Prote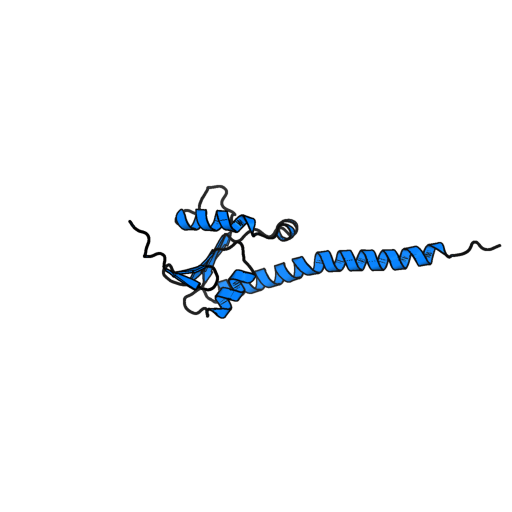in AF-A0A3E0PNL8-F1 (afdb_monomer_lite)

Radius of gyration: 21.94 Å; chains: 1; bounding box: 42×32×86 Å

Structure (mmCIF, N/CA/C/O backbone):
data_AF-A0A3E0PNL8-F1
#
_entry.id   AF-A0A3E0PNL8-F1
#
loop_
_atom_site.group_PDB
_atom_site.id
_atom_site.type_symbol
_atom_site.label_atom_id
_atom_site.label_alt_id
_atom_site.label_comp_id
_atom_site.label_asym_id
_atom_site.label_entity_id
_atom_site.label_seq_id
_atom_site.pdbx_PDB_ins_code
_atom_site.Cartn_x
_atom_site.Cartn_y
_atom_site.Cartn_z
_atom_site.occupancy
_atom_site.B_iso_or_equiv
_atom_site.auth_seq_id
_atom_site.auth_comp_id
_atom_site.auth_asym_id
_atom_site.auth_atom_id
_atom_site.pdbx_PDB_model_num
ATOM 1 N N . MET A 1 1 ? -27.495 -1.288 56.474 1.00 52.00 1 MET A N 1
ATOM 2 C CA . MET A 1 1 ? -27.944 -1.207 55.065 1.00 52.00 1 MET A CA 1
ATOM 3 C C . MET A 1 1 ? -26.724 -1.004 54.178 1.00 52.00 1 MET A C 1
ATOM 5 O O . MET A 1 1 ? -26.183 0.090 54.142 1.00 52.00 1 MET A O 1
ATOM 9 N N . THR A 1 2 ? -26.219 -2.056 53.536 1.00 61.84 2 THR A N 1
ATOM 10 C CA . THR A 1 2 ? -25.067 -1.954 52.629 1.00 61.84 2 THR A CA 1
ATOM 11 C C . THR A 1 2 ? -25.527 -1.416 51.266 1.00 61.84 2 THR A C 1
ATOM 13 O O . THR A 1 2 ? -26.476 -1.956 50.689 1.00 61.84 2 THR A O 1
ATOM 16 N N . PRO A 1 3 ? -24.914 -0.342 50.737 1.00 66.38 3 PRO A N 1
ATOM 17 C CA . PRO A 1 3 ? -25.344 0.254 49.479 1.00 66.38 3 PRO A CA 1
ATOM 18 C C . PRO A 1 3 ? -25.161 -0.739 48.323 1.00 66.38 3 PRO A C 1
ATOM 20 O O . PRO A 1 3 ? -24.113 -1.369 48.156 1.00 66.38 3 PRO A O 1
ATOM 23 N N . LYS A 1 4 ? -26.226 -0.905 47.531 1.00 59.53 4 LYS A N 1
ATOM 24 C CA . LYS A 1 4 ? -26.312 -1.832 46.395 1.00 59.53 4 LYS A CA 1
ATOM 25 C C . LYS A 1 4 ? -25.180 -1.554 45.392 1.00 59.53 4 LYS A C 1
ATOM 27 O O . LYS A 1 4 ? -25.233 -0.582 44.643 1.00 59.53 4 LYS A O 1
ATOM 32 N N . ARG A 1 5 ? -24.210 -2.476 45.309 1.00 59.72 5 ARG A N 1
ATOM 33 C CA . ARG A 1 5 ? -23.097 -2.559 44.330 1.00 59.72 5 ARG A CA 1
ATOM 34 C C . ARG A 1 5 ? -23.552 -2.758 42.861 1.00 59.72 5 ARG A C 1
ATOM 36 O O . ARG A 1 5 ? -22.945 -3.524 42.116 1.00 59.72 5 ARG A O 1
ATOM 43 N N . ARG A 1 6 ? -24.646 -2.127 42.418 1.00 58.81 6 ARG A N 1
ATOM 44 C CA . ARG A 1 6 ? -25.183 -2.273 41.047 1.00 58.81 6 ARG A CA 1
ATOM 45 C C . ARG A 1 6 ? -24.464 -1.403 40.010 1.00 58.81 6 ARG A C 1
ATOM 47 O O . ARG A 1 6 ? -24.397 -1.806 38.856 1.00 58.81 6 ARG A O 1
ATOM 54 N N . TRP A 1 7 ? -23.864 -0.286 40.416 1.00 59.75 7 TRP A N 1
ATOM 55 C CA . TRP A 1 7 ? -23.194 0.651 39.502 1.00 59.75 7 TRP A CA 1
ATOM 56 C C . TRP A 1 7 ? -21.896 0.094 38.897 1.00 59.75 7 TRP A C 1
ATOM 58 O O . TRP A 1 7 ? -21.603 0.320 37.725 1.00 59.75 7 TRP A O 1
ATOM 68 N N . PHE A 1 8 ? -21.161 -0.726 39.651 1.00 57.88 8 PHE A N 1
ATOM 69 C CA . PHE A 1 8 ? -19.862 -1.251 39.214 1.00 57.88 8 PHE A CA 1
ATOM 70 C C . PHE A 1 8 ? -19.972 -2.263 38.059 1.00 57.88 8 PHE A C 1
ATOM 72 O O . PHE A 1 8 ? -19.091 -2.361 37.211 1.00 57.88 8 PHE A O 1
ATOM 79 N N . ARG A 1 9 ? -21.091 -2.999 37.974 1.00 58.88 9 ARG A N 1
ATOM 80 C CA . ARG A 1 9 ? -21.332 -3.969 36.889 1.00 58.88 9 ARG A CA 1
ATOM 81 C C . ARG A 1 9 ? -21.784 -3.321 35.578 1.00 58.88 9 ARG A C 1
ATOM 83 O O . ARG A 1 9 ? -21.644 -3.951 34.533 1.00 58.88 9 ARG A O 1
ATOM 90 N N . PHE A 1 10 ? -22.313 -2.097 35.627 1.00 61.22 10 PHE A N 1
ATOM 91 C CA . PHE A 1 10 ? -22.663 -1.341 34.423 1.00 61.22 10 PHE A CA 1
ATOM 92 C C . PHE A 1 10 ? -21.399 -0.783 33.754 1.00 61.22 10 PHE A C 1
ATOM 94 O O . PHE A 1 10 ? -21.234 -0.928 32.549 1.00 61.22 10 PHE A O 1
ATOM 101 N N . SER A 1 11 ? -20.454 -0.286 34.561 1.00 74.94 11 SER A N 1
ATOM 102 C CA . SER A 1 11 ? -19.161 0.250 34.112 1.00 74.94 11 SER A CA 1
ATOM 103 C C . SER A 1 11 ? -18.277 -0.772 33.386 1.00 74.94 11 SER A C 1
ATOM 105 O O . SER A 1 11 ? -17.676 -0.434 32.371 1.00 74.94 11 SER A O 1
ATOM 107 N N . LEU A 1 12 ? -18.195 -2.022 33.858 1.00 82.69 12 LEU A N 1
ATOM 108 C CA . LEU A 1 12 ? -17.272 -2.990 33.252 1.00 82.69 12 LEU A CA 1
ATOM 109 C C . LEU A 1 12 ? -17.717 -3.432 31.850 1.00 82.69 12 LEU A C 1
ATOM 111 O O . LEU A 1 12 ? -16.889 -3.567 30.955 1.00 82.69 12 LEU A O 1
ATOM 115 N N . ARG A 1 13 ? -19.022 -3.645 31.634 1.00 83.81 13 ARG A N 1
ATOM 116 C CA . ARG A 1 13 ? -19.538 -4.054 30.317 1.00 83.81 13 ARG A CA 1
ATOM 117 C C . ARG A 1 13 ? -19.401 -2.944 29.283 1.00 83.81 13 ARG A C 1
ATOM 119 O O . ARG A 1 13 ? -18.995 -3.220 28.160 1.00 83.81 13 ARG A O 1
ATOM 126 N N . THR A 1 14 ? -19.707 -1.706 29.664 1.00 86.00 14 THR A N 1
ATOM 127 C CA . THR A 1 14 ? -19.533 -0.554 28.774 1.00 86.00 14 THR A CA 1
ATOM 128 C C . THR A 1 14 ? -18.060 -0.293 28.484 1.00 86.00 14 THR A C 1
ATOM 130 O O . THR A 1 14 ? -17.725 0.007 27.344 1.00 86.00 14 THR A O 1
ATOM 133 N N . LEU A 1 15 ? -17.172 -0.484 29.467 1.00 87.56 15 LEU A N 1
ATOM 134 C CA . LEU A 1 15 ? -15.726 -0.391 29.266 1.00 87.56 15 LEU A CA 1
ATOM 135 C C . LEU A 1 15 ? -15.224 -1.454 28.284 1.00 87.56 15 LEU A C 1
ATOM 137 O O . LEU A 1 15 ? -14.517 -1.116 27.345 1.00 87.56 15 LEU A O 1
ATOM 141 N N . LEU A 1 16 ? -15.618 -2.719 28.454 1.00 91.25 16 LEU A N 1
ATOM 142 C CA . LEU A 1 16 ? -15.236 -3.795 27.532 1.00 91.25 16 LEU A CA 1
ATOM 143 C C . LEU A 1 16 ? -15.741 -3.531 26.112 1.00 91.25 16 LEU A C 1
ATOM 145 O O . LEU A 1 16 ? -15.001 -3.737 25.154 1.00 91.25 16 LEU A O 1
ATOM 149 N N . PHE A 1 17 ? -16.970 -3.030 25.975 1.00 92.31 17 PHE A N 1
ATOM 150 C CA . PHE A 1 17 ? -17.515 -2.655 24.674 1.00 92.31 17 PHE A CA 1
ATOM 151 C C . PHE A 1 17 ? -16.737 -1.491 24.048 1.00 92.31 17 PHE A C 1
ATOM 153 O O . PHE A 1 17 ? -16.358 -1.562 22.883 1.00 92.31 17 PHE A O 1
ATOM 160 N N . ALA A 1 18 ? -16.430 -0.451 24.827 1.00 90.44 18 ALA A N 1
ATOM 161 C CA . ALA A 1 18 ? -15.628 0.675 24.363 1.00 90.44 18 ALA A CA 1
ATOM 162 C C . ALA A 1 18 ? -14.221 0.231 23.930 1.00 90.44 18 ALA A C 1
ATOM 164 O O . ALA A 1 18 ? -13.764 0.609 22.854 1.00 90.44 18 ALA A O 1
ATOM 165 N N . VAL A 1 19 ? -13.562 -0.625 24.718 1.00 92.88 19 VAL A N 1
ATOM 166 C CA . VAL A 1 19 ? -12.250 -1.197 24.382 1.00 92.88 19 VAL A CA 1
ATOM 167 C C . VAL A 1 19 ? -12.327 -2.035 23.108 1.00 92.88 19 VAL A C 1
ATOM 169 O O . VAL A 1 19 ? -11.464 -1.886 22.251 1.00 92.88 19 VAL A O 1
ATOM 172 N N . ALA A 1 20 ? -13.360 -2.864 22.938 1.00 92.56 20 ALA A N 1
ATOM 173 C CA . ALA A 1 20 ? -13.543 -3.657 21.724 1.00 92.56 20 ALA A CA 1
ATOM 174 C C . ALA A 1 20 ? -13.723 -2.770 20.482 1.00 92.56 20 ALA A C 1
ATOM 176 O O . ALA A 1 20 ? -13.081 -3.007 19.461 1.00 92.56 20 ALA A O 1
ATOM 177 N N . VAL A 1 21 ? -14.531 -1.709 20.578 1.00 92.69 21 VAL A N 1
ATOM 178 C CA . VAL A 1 21 ? -14.721 -0.749 19.481 1.00 92.69 21 VAL A CA 1
ATOM 179 C C . VAL A 1 21 ? -13.405 -0.056 19.131 1.00 92.69 21 VAL A C 1
ATOM 181 O O . VAL A 1 21 ? -13.031 -0.019 17.960 1.00 92.69 21 VAL A O 1
ATOM 184 N N . VAL A 1 22 ? -12.666 0.441 20.127 1.00 89.19 22 VAL A N 1
ATOM 185 C CA . VAL A 1 22 ? -11.353 1.069 19.908 1.00 89.19 22 VAL A CA 1
ATOM 186 C C . VAL A 1 22 ? -10.368 0.073 19.293 1.00 89.19 22 VAL A C 1
ATOM 188 O O . VAL A 1 22 ? -9.695 0.405 18.319 1.00 89.19 22 VAL A O 1
ATOM 191 N N . ALA A 1 23 ? -10.324 -1.163 19.792 1.00 89.94 23 ALA A N 1
ATOM 192 C CA . ALA A 1 23 ? -9.468 -2.213 19.254 1.00 89.94 23 ALA A CA 1
ATOM 193 C C . ALA A 1 23 ? -9.795 -2.511 17.785 1.00 89.94 23 ALA A C 1
ATOM 195 O O . ALA A 1 23 ? -8.879 -2.582 16.974 1.00 89.94 23 ALA A O 1
ATOM 196 N N . CYS A 1 24 ? -11.072 -2.609 17.403 1.00 88.56 24 CYS A N 1
ATOM 197 C CA . CYS A 1 24 ? -11.469 -2.799 16.005 1.00 88.56 24 CYS A CA 1
ATOM 198 C C . CYS A 1 24 ? -11.094 -1.599 15.120 1.00 88.56 24 CYS A C 1
ATOM 200 O O . CYS A 1 24 ? -10.608 -1.787 14.002 1.00 88.56 24 CYS A O 1
ATOM 202 N N . LEU A 1 25 ? -11.281 -0.373 15.621 1.00 86.19 25 LEU A N 1
ATOM 203 C CA . LEU A 1 25 ? -10.924 0.851 14.899 1.00 86.19 25 LEU A CA 1
ATOM 204 C C . LEU A 1 25 ? -9.416 0.962 14.642 1.00 86.19 25 LEU A C 1
ATOM 206 O O . LEU A 1 25 ? -9.028 1.486 13.600 1.00 86.19 25 LEU A O 1
ATOM 210 N N . VAL A 1 26 ? -8.583 0.451 15.553 1.00 86.06 26 VAL A N 1
ATOM 211 C CA . VAL A 1 26 ? -7.116 0.437 15.424 1.00 86.06 26 VAL A CA 1
ATOM 212 C C . VAL A 1 26 ? -6.619 -0.785 14.646 1.00 86.06 26 VAL A C 1
ATOM 214 O O . VAL A 1 26 ? -5.702 -0.665 13.837 1.00 86.06 26 VAL A O 1
ATOM 217 N N . ALA A 1 27 ? -7.238 -1.953 14.820 1.00 87.31 27 ALA A N 1
ATOM 218 C CA . ALA A 1 27 ? -6.814 -3.192 14.171 1.00 87.31 27 ALA A CA 1
ATOM 219 C C . ALA A 1 27 ? -6.894 -3.102 12.642 1.00 87.31 27 ALA A C 1
ATOM 221 O O . ALA A 1 27 ? -5.980 -3.553 11.951 1.00 87.31 27 ALA A O 1
ATOM 222 N N . PHE A 1 28 ? -7.947 -2.476 12.106 1.00 84.50 28 PHE A N 1
ATOM 223 C CA . PHE A 1 28 ? -8.112 -2.319 10.662 1.00 84.50 28 PHE A CA 1
ATOM 224 C C . PHE A 1 28 ? -6.943 -1.559 9.999 1.00 84.50 28 PHE A C 1
ATOM 226 O O . PHE A 1 28 ? -6.271 -2.144 9.146 1.00 84.50 28 PHE A O 1
ATOM 233 N N . PRO A 1 29 ? -6.621 -0.306 10.374 1.00 83.19 29 PRO A N 1
ATOM 234 C CA . PRO A 1 29 ? -5.541 0.432 9.727 1.00 83.19 29 PRO A CA 1
ATOM 235 C C . PRO A 1 29 ? -4.149 -0.144 10.041 1.00 83.19 29 PRO A C 1
ATOM 237 O O . PRO A 1 29 ? -3.263 -0.052 9.195 1.00 83.19 29 PRO A O 1
ATOM 240 N N . VAL A 1 30 ? -3.962 -0.813 11.187 1.00 86.50 30 VAL A N 1
ATOM 241 C CA . VAL A 1 30 ? -2.726 -1.560 11.486 1.00 86.50 30 VAL A CA 1
ATOM 242 C C . VAL A 1 30 ? -2.555 -2.749 10.536 1.00 86.50 30 VAL A C 1
ATOM 244 O O . VAL A 1 30 ? -1.479 -2.931 9.970 1.00 86.50 30 VAL A O 1
ATOM 247 N N . SER A 1 31 ? -3.608 -3.536 10.298 1.00 88.44 31 SER A N 1
ATOM 248 C CA . SER A 1 31 ? -3.547 -4.651 9.342 1.00 88.44 31 SER A CA 1
ATOM 249 C C . SER A 1 31 ? -3.239 -4.169 7.920 1.00 88.44 31 SER A C 1
ATOM 251 O O . SER A 1 31 ? -2.392 -4.747 7.239 1.00 88.44 31 SER A O 1
ATOM 253 N N . TRP A 1 32 ? -3.840 -3.046 7.512 1.00 87.12 32 TRP A N 1
ATOM 254 C CA . TRP A 1 32 ? -3.575 -2.414 6.221 1.00 87.12 32 TRP A CA 1
ATOM 255 C C . TRP A 1 32 ? -2.124 -1.928 6.111 1.00 87.12 32 TRP A C 1
ATOM 257 O O . TRP A 1 32 ? -1.473 -2.125 5.086 1.00 87.12 32 TRP A O 1
ATOM 267 N N . HIS A 1 33 ? -1.587 -1.326 7.176 1.00 88.38 33 HIS A N 1
ATOM 268 C CA . HIS A 1 33 ? -0.185 -0.920 7.255 1.00 88.38 33 HIS A CA 1
ATOM 269 C C . HIS A 1 33 ? 0.754 -2.112 7.027 1.00 88.38 33 HIS A C 1
ATOM 271 O O . HIS A 1 33 ? 1.649 -2.041 6.187 1.00 88.38 33 HIS A O 1
ATOM 277 N N . PHE A 1 34 ? 0.530 -3.230 7.727 1.00 89.94 34 PHE A N 1
ATOM 278 C CA . PHE A 1 34 ? 1.339 -4.437 7.545 1.00 89.94 34 PHE A CA 1
ATOM 279 C C . PHE A 1 34 ? 1.278 -4.975 6.113 1.00 89.94 34 PHE A C 1
ATOM 281 O O . PHE A 1 34 ? 2.320 -5.334 5.568 1.00 89.94 34 PHE A O 1
ATOM 288 N N . GLN A 1 35 ? 0.100 -4.980 5.482 1.00 91.19 35 GLN A N 1
ATOM 289 C CA . GLN A 1 35 ? -0.031 -5.384 4.079 1.00 91.19 35 GLN A CA 1
ATOM 290 C C . 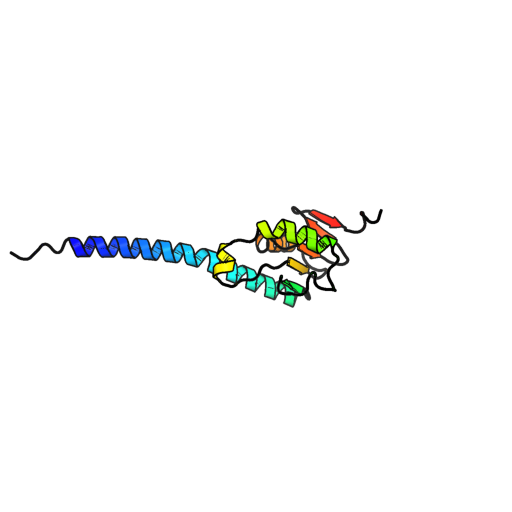GLN A 1 35 ? 0.764 -4.464 3.145 1.00 91.19 35 GLN A C 1
ATOM 292 O O . GLN A 1 35 ? 1.509 -4.956 2.299 1.00 91.19 35 GLN A O 1
ATOM 297 N N . ARG A 1 36 ? 0.674 -3.138 3.319 1.00 90.44 36 ARG A N 1
ATOM 298 C CA . ARG A 1 36 ? 1.465 -2.175 2.529 1.00 90.44 36 ARG A CA 1
ATOM 299 C C . ARG A 1 36 ? 2.963 -2.418 2.685 1.00 90.44 36 ARG A C 1
ATOM 301 O O . ARG A 1 36 ? 3.670 -2.441 1.686 1.00 90.44 36 ARG A O 1
ATOM 308 N N . GLU A 1 37 ? 3.449 -2.637 3.904 1.00 90.75 37 GLU A N 1
ATOM 309 C CA . GLU A 1 37 ? 4.872 -2.912 4.147 1.00 90.75 37 GLU A CA 1
ATOM 310 C C . GLU A 1 37 ? 5.335 -4.245 3.542 1.00 90.75 37 GLU A C 1
ATOM 312 O O . GLU A 1 37 ? 6.427 -4.318 2.980 1.00 90.75 37 GLU A O 1
ATOM 317 N N . GLN A 1 38 ? 4.507 -5.292 3.595 1.00 92.56 38 GLN A N 1
ATOM 318 C CA . GLN A 1 38 ? 4.802 -6.564 2.926 1.00 92.56 38 GLN A CA 1
ATOM 319 C C . GLN A 1 38 ? 4.910 -6.391 1.410 1.00 92.56 38 GLN A C 1
ATOM 321 O O . GLN A 1 38 ? 5.863 -6.877 0.804 1.00 92.56 38 GLN A O 1
ATOM 326 N N . TRP A 1 39 ? 3.978 -5.654 0.804 1.00 92.31 39 TRP A N 1
ATOM 327 C CA . TRP A 1 39 ? 4.007 -5.392 -0.632 1.00 92.31 39 TRP A CA 1
ATOM 328 C C . TRP A 1 39 ? 5.158 -4.484 -1.049 1.00 92.31 39 TRP A C 1
ATOM 330 O O . TRP A 1 39 ? 5.750 -4.721 -2.095 1.00 92.31 39 TRP A O 1
ATOM 340 N N . LYS A 1 40 ? 5.535 -3.497 -0.229 1.00 90.38 40 LYS A N 1
ATOM 341 C CA . LYS A 1 40 ? 6.765 -2.724 -0.447 1.00 90.38 40 LYS A CA 1
ATOM 342 C C . LYS A 1 40 ? 7.971 -3.659 -0.500 1.00 90.38 40 LYS A C 1
ATOM 344 O O . LYS A 1 40 ? 8.667 -3.684 -1.503 1.00 90.38 40 LYS A O 1
ATOM 349 N N . ARG A 1 41 ? 8.172 -4.510 0.509 1.00 91.25 41 ARG A N 1
ATOM 350 C CA . ARG A 1 41 ? 9.285 -5.481 0.497 1.00 91.25 41 ARG A CA 1
ATOM 351 C C . ARG A 1 41 ? 9.263 -6.360 -0.750 1.00 91.25 41 ARG A C 1
ATOM 353 O O . ARG A 1 41 ? 10.268 -6.435 -1.444 1.00 91.25 41 ARG A O 1
ATOM 360 N N . TRP A 1 42 ? 8.097 -6.905 -1.099 1.00 91.50 42 TRP A N 1
ATOM 361 C CA . TRP A 1 42 ? 7.929 -7.690 -2.320 1.00 91.50 42 TRP A CA 1
ATOM 362 C C . TRP A 1 42 ? 8.352 -6.910 -3.575 1.00 91.50 42 TRP A C 1
ATOM 364 O O . TRP A 1 42 ? 9.091 -7.443 -4.399 1.00 91.50 42 TRP A O 1
ATOM 374 N N . VAL A 1 43 ? 7.959 -5.636 -3.708 1.00 89.50 43 VAL A N 1
ATOM 375 C CA . VAL A 1 43 ? 8.375 -4.781 -4.832 1.00 89.50 43 V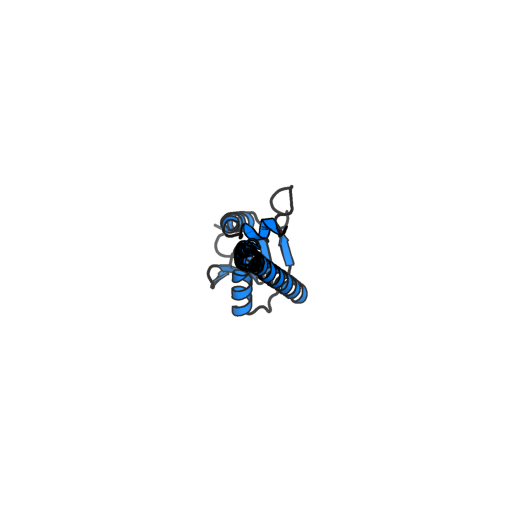AL A CA 1
ATOM 376 C C . VAL A 1 43 ? 9.897 -4.615 -4.861 1.00 89.50 43 VAL A C 1
ATOM 378 O O . VAL A 1 43 ? 10.480 -4.730 -5.938 1.00 89.50 43 VAL A O 1
ATOM 381 N N . THR A 1 44 ? 10.554 -4.382 -3.717 1.00 88.38 44 THR A N 1
ATOM 382 C CA . THR A 1 44 ? 12.027 -4.291 -3.652 1.00 88.38 44 THR A CA 1
ATOM 383 C C . THR A 1 44 ? 12.691 -5.593 -4.069 1.00 88.38 44 THR A C 1
ATOM 385 O O . THR A 1 44 ? 13.610 -5.568 -4.886 1.00 88.38 44 THR A O 1
ATOM 388 N N . ASP A 1 45 ? 12.204 -6.722 -3.555 1.00 89.12 45 ASP A N 1
ATOM 389 C CA . ASP A 1 45 ? 12.767 -8.048 -3.821 1.00 89.12 45 ASP A CA 1
ATOM 390 C C . ASP A 1 45 ? 12.667 -8.417 -5.311 1.00 89.12 45 ASP A C 1
ATOM 392 O O . ASP A 1 45 ? 13.529 -9.106 -5.854 1.00 89.12 45 ASP A O 1
ATOM 396 N N . HIS A 1 46 ? 11.657 -7.887 -6.009 1.00 84.94 46 HIS A N 1
ATOM 397 C CA . HIS A 1 46 ? 11.457 -8.068 -7.451 1.00 84.94 46 HIS A CA 1
ATOM 398 C C . HIS A 1 46 ? 12.152 -6.991 -8.305 1.00 84.94 46 HIS A C 1
ATOM 400 O O . HIS A 1 46 ? 11.841 -6.832 -9.490 1.00 84.94 46 HIS A O 1
ATOM 406 N N . GLY A 1 47 ? 13.095 -6.240 -7.722 1.00 83.00 47 GLY A N 1
ATOM 407 C CA . GLY A 1 47 ? 13.873 -5.203 -8.409 1.00 83.00 47 GLY A CA 1
ATOM 408 C C . GLY A 1 47 ? 13.065 -3.953 -8.772 1.00 83.00 47 GLY A C 1
ATOM 409 O O . GLY A 1 47 ? 13.493 -3.154 -9.608 1.00 83.00 47 GLY A O 1
ATOM 410 N N . GLY A 1 48 ? 11.884 -3.798 -8.179 1.00 84.88 48 GLY A N 1
ATOM 411 C CA . GLY A 1 48 ? 11.025 -2.640 -8.332 1.00 84.88 48 GLY A CA 1
ATOM 412 C C . GLY A 1 48 ? 11.434 -1.468 -7.441 1.00 84.88 48 GLY A C 1
ATOM 413 O O . GLY A 1 48 ? 12.341 -1.551 -6.611 1.00 84.88 48 GLY A O 1
ATOM 414 N N . ARG A 1 49 ? 10.749 -0.340 -7.624 1.00 84.94 49 ARG A N 1
ATOM 415 C CA . ARG A 1 49 ? 10.903 0.871 -6.804 1.00 84.94 49 ARG A CA 1
ATOM 416 C C . ARG A 1 49 ? 9.546 1.513 -6.572 1.00 84.94 49 ARG A C 1
ATOM 418 O O . ARG A 1 49 ? 8.662 1.400 -7.416 1.00 84.94 49 ARG A O 1
ATOM 425 N N . TRP A 1 50 ? 9.398 2.223 -5.466 1.00 83.25 50 TRP A N 1
ATOM 426 C CA . TRP A 1 50 ? 8.255 3.095 -5.230 1.00 83.25 50 TRP A C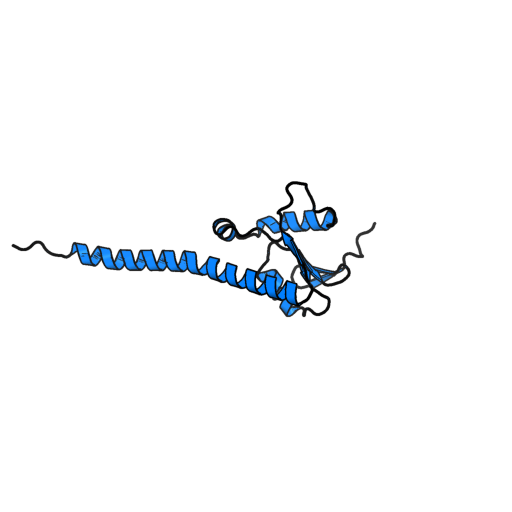A 1
ATOM 427 C C . TRP A 1 50 ? 8.733 4.509 -4.946 1.00 83.25 50 TRP A C 1
ATOM 429 O O . TRP A 1 50 ? 9.760 4.706 -4.298 1.00 83.25 50 TRP A O 1
ATOM 439 N N . ASP A 1 51 ? 7.948 5.473 -5.402 1.00 79.81 51 ASP A N 1
ATOM 440 C CA . ASP A 1 51 ? 8.189 6.890 -5.180 1.00 79.81 51 ASP A CA 1
ATOM 441 C C . ASP A 1 51 ? 7.074 7.430 -4.271 1.00 79.81 51 ASP A C 1
ATOM 443 O O . ASP A 1 51 ? 5.884 7.213 -4.536 1.00 79.81 51 ASP A O 1
ATOM 447 N N . THR A 1 52 ? 7.443 8.099 -3.176 1.00 76.12 52 THR A N 1
ATOM 448 C CA . THR A 1 52 ? 6.498 8.791 -2.284 1.00 76.12 52 THR A CA 1
ATOM 449 C C . THR A 1 52 ? 6.392 10.270 -2.651 1.00 76.12 52 THR A C 1
ATOM 451 O O . THR A 1 52 ? 7.192 10.801 -3.419 1.00 76.12 52 THR A O 1
ATOM 454 N N . PHE A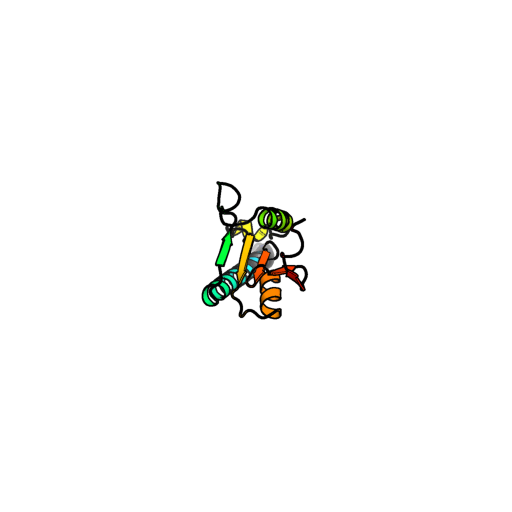 1 53 ? 5.397 10.962 -2.093 1.00 65.00 53 PHE A N 1
ATOM 455 C CA . PHE A 1 53 ? 5.191 12.406 -2.286 1.00 65.00 53 PHE A CA 1
ATOM 456 C C . PHE A 1 53 ? 6.286 13.292 -1.646 1.00 65.00 53 PHE A C 1
ATOM 458 O O . PHE A 1 53 ? 6.165 14.512 -1.670 1.00 65.00 53 PHE A O 1
ATOM 465 N N . ALA A 1 54 ? 7.337 12.715 -1.054 1.00 52.25 54 ALA A N 1
ATOM 466 C CA . ALA A 1 54 ? 8.275 13.392 -0.155 1.00 52.25 54 ALA A CA 1
ATOM 467 C C . ALA A 1 54 ? 9.281 14.356 -0.823 1.00 52.25 54 ALA A C 1
ATOM 469 O O . ALA A 1 54 ? 10.316 14.661 -0.236 1.00 52.25 54 ALA A O 1
ATOM 470 N N . ALA A 1 55 ? 9.002 14.875 -2.020 1.00 48.06 55 ALA A N 1
ATOM 471 C CA . ALA A 1 55 ? 9.794 15.958 -2.594 1.00 48.06 55 ALA A CA 1
ATOM 472 C C . ALA A 1 55 ? 9.064 17.302 -2.393 1.00 48.06 55 ALA A C 1
ATOM 474 O O . ALA A 1 55 ? 8.100 17.575 -3.111 1.00 48.06 55 ALA A O 1
ATOM 475 N N . PRO A 1 56 ? 9.513 18.168 -1.462 1.00 46.22 56 PRO A N 1
ATOM 476 C CA . PRO A 1 56 ? 9.047 19.558 -1.376 1.00 46.22 56 PRO A CA 1
ATOM 477 C C . PRO A 1 56 ? 9.370 20.391 -2.635 1.00 46.22 56 PRO A C 1
ATOM 479 O O . PRO A 1 56 ? 8.856 21.496 -2.784 1.00 46.22 56 PRO A O 1
ATOM 482 N N . ASP A 1 57 ? 10.153 19.841 -3.569 1.00 50.06 57 ASP A N 1
ATOM 483 C CA . ASP A 1 57 ? 10.746 20.560 -4.701 1.00 50.06 57 ASP A CA 1
ATOM 484 C C . ASP A 1 57 ? 10.007 20.356 -6.043 1.00 50.06 57 ASP A C 1
ATOM 486 O O . ASP A 1 57 ? 10.550 20.646 -7.111 1.00 50.06 57 ASP A O 1
ATOM 490 N N . GLY A 1 58 ? 8.765 19.857 -6.014 1.00 52.62 58 GLY A N 1
ATOM 491 C CA . GLY A 1 58 ? 7.946 19.630 -7.211 1.00 52.62 58 GLY A CA 1
ATOM 492 C C . GLY A 1 58 ? 8.010 18.190 -7.744 1.00 52.62 58 GLY A C 1
ATOM 493 O O . GLY A 1 58 ? 8.425 17.283 -7.017 1.00 52.62 58 GLY A O 1
ATOM 494 N N . PRO A 1 59 ? 7.545 17.929 -8.986 1.00 56.03 59 PRO A N 1
ATOM 495 C CA . PRO A 1 59 ? 7.588 16.587 -9.559 1.00 56.03 59 PRO A CA 1
ATOM 496 C C . PRO A 1 59 ? 9.029 16.081 -9.511 1.00 56.03 59 PRO A C 1
ATOM 498 O O . PRO A 1 59 ? 9.958 16.789 -9.907 1.00 56.03 59 PRO A O 1
ATOM 501 N N . SER A 1 60 ? 9.233 14.861 -9.007 1.00 55.88 60 SER A N 1
ATOM 502 C CA . SER A 1 60 ? 10.555 14.240 -9.008 1.00 55.88 60 SER A CA 1
ATOM 503 C C . SER A 1 60 ? 11.132 14.370 -10.420 1.00 55.88 60 SER A C 1
ATOM 505 O O . SER A 1 60 ? 10.466 13.972 -11.373 1.00 55.88 60 SER A O 1
ATOM 507 N N . ARG A 1 61 ? 12.350 14.916 -10.580 1.00 54.19 61 ARG A N 1
ATOM 508 C CA . ARG A 1 61 ? 12.986 15.177 -11.899 1.00 54.19 61 ARG A CA 1
ATOM 509 C C . ARG A 1 61 ? 12.984 13.963 -12.849 1.00 54.19 61 ARG A C 1
ATOM 511 O O . ARG A 1 61 ? 13.195 14.103 -14.047 1.00 54.19 61 ARG A O 1
ATOM 518 N N . CYS A 1 62 ? 12.745 12.774 -12.304 1.00 55.00 62 CYS A N 1
ATOM 519 C CA . CYS A 1 62 ? 12.715 11.478 -12.969 1.00 55.00 62 CYS A CA 1
ATOM 520 C C . CYS A 1 62 ? 11.304 11.007 -13.393 1.00 55.00 62 CYS A C 1
ATOM 522 O O . CYS A 1 62 ? 11.167 9.888 -13.900 1.00 55.00 62 CYS A O 1
ATOM 524 N N . MET A 1 63 ? 10.255 11.798 -13.146 1.00 63.06 63 MET A N 1
ATOM 525 C CA . MET A 1 63 ? 8.860 11.441 -13.403 1.00 63.06 63 MET A CA 1
ATOM 526 C C . MET A 1 63 ? 8.237 12.425 -14.402 1.00 63.06 63 MET A C 1
ATOM 528 O O . MET A 1 63 ? 8.098 13.606 -14.092 1.00 63.06 63 MET A O 1
ATOM 532 N N . PRO A 1 64 ? 7.861 11.969 -15.611 1.00 69.19 64 PRO A N 1
ATOM 533 C CA . PRO A 1 64 ? 7.205 12.835 -16.587 1.00 69.19 64 PRO A CA 1
ATOM 534 C C . PRO A 1 64 ? 5.904 13.430 -16.039 1.00 69.19 64 PRO A C 1
ATOM 536 O O . PRO A 1 64 ? 5.133 12.721 -15.388 1.00 69.19 64 PRO A O 1
ATOM 539 N N . GLN A 1 65 ? 5.640 14.701 -16.360 1.00 72.31 65 GLN A N 1
ATOM 540 C CA . GLN A 1 65 ? 4.499 15.479 -15.854 1.00 72.31 65 GLN A CA 1
ATOM 541 C C . GLN A 1 65 ? 3.160 14.735 -15.984 1.00 72.31 65 GLN A C 1
ATOM 543 O O . GLN A 1 65 ? 2.378 14.690 -15.042 1.00 72.31 65 GLN A O 1
ATOM 548 N N . LYS A 1 66 ? 2.950 14.028 -17.102 1.00 72.19 66 LYS A N 1
ATOM 549 C CA . LYS A 1 66 ? 1.749 13.213 -17.340 1.00 72.19 66 LYS A CA 1
ATOM 550 C C . LYS A 1 66 ? 1.483 12.186 -16.231 1.00 72.19 66 LYS A C 1
ATOM 552 O O . LYS A 1 66 ? 0.334 11.979 -15.857 1.00 72.19 66 LYS A O 1
ATOM 557 N N . TYR A 1 67 ? 2.518 11.536 -15.693 1.00 70.31 67 TYR A N 1
ATOM 558 C CA . TYR A 1 67 ? 2.327 10.596 -14.584 1.00 70.31 67 TYR A CA 1
ATOM 559 C C . TYR A 1 67 ? 2.017 11.322 -13.276 1.00 70.31 67 TYR A C 1
ATOM 561 O O . TYR A 1 67 ? 1.275 10.790 -12.452 1.00 70.31 67 TYR A O 1
ATOM 569 N N . TYR A 1 68 ? 2.588 12.512 -13.080 1.00 71.75 68 TYR A N 1
ATOM 570 C CA . TYR A 1 68 ? 2.348 13.327 -11.895 1.00 71.75 68 TYR A CA 1
ATOM 571 C C . TYR A 1 68 ? 0.883 13.773 -11.827 1.00 71.75 68 TYR A C 1
ATOM 573 O O . TYR A 1 68 ? 0.247 13.592 -10.791 1.00 71.75 68 TYR A O 1
ATOM 581 N N . ASP A 1 69 ? 0.317 14.237 -12.944 1.00 74.94 69 ASP A N 1
ATOM 582 C CA . ASP A 1 69 ? -1.077 14.691 -13.014 1.00 74.94 69 ASP A CA 1
ATOM 583 C C . ASP A 1 69 ? -2.067 13.536 -12.762 1.00 74.94 69 ASP A C 1
ATOM 585 O O . ASP A 1 69 ? -3.009 13.665 -11.974 1.00 74.94 69 ASP A O 1
ATOM 589 N N . ILE A 1 70 ? -1.820 12.358 -13.360 1.00 72.81 70 ILE A N 1
ATOM 590 C CA . ILE A 1 70 ? -2.649 11.161 -13.121 1.00 72.81 70 ILE A CA 1
ATOM 591 C C . ILE A 1 70 ? -2.562 10.745 -11.649 1.00 72.81 70 ILE A C 1
ATOM 593 O O . ILE A 1 70 ? -3.579 10.434 -11.026 1.00 72.81 70 ILE A O 1
ATOM 597 N N . SER A 1 71 ? -1.362 10.751 -11.077 1.00 72.38 71 SER A N 1
ATOM 598 C CA . SER A 1 71 ? -1.150 10.353 -9.689 1.00 72.38 71 SER A CA 1
ATOM 599 C C . SER A 1 71 ? -1.772 11.360 -8.703 1.00 72.38 71 SER A C 1
ATOM 601 O O . SER A 1 71 ? -2.443 10.952 -7.755 1.00 72.38 71 SER A O 1
ATOM 603 N N . GLN A 1 72 ? -1.716 12.669 -8.989 1.00 74.44 72 GLN A N 1
ATOM 604 C CA . GLN A 1 72 ? -2.448 13.685 -8.223 1.00 74.44 72 GLN A CA 1
ATOM 605 C C . GLN A 1 72 ? -3.960 13.438 -8.225 1.00 74.44 72 GLN A C 1
ATOM 607 O O . GLN A 1 72 ? -4.586 13.493 -7.167 1.00 74.44 72 GLN A O 1
ATOM 612 N N . SER A 1 73 ? -4.552 13.111 -9.380 1.00 78.12 73 SER A N 1
ATOM 613 C CA . SER A 1 73 ? -5.992 12.817 -9.459 1.00 78.12 73 SER A CA 1
ATOM 614 C C . SER A 1 73 ? -6.396 11.598 -8.613 1.00 78.12 73 SER A C 1
ATOM 616 O O . SER A 1 73 ? -7.495 11.547 -8.057 1.00 78.12 73 SER A O 1
ATOM 618 N N . LYS A 1 74 ? -5.484 10.630 -8.456 1.00 77.69 74 LYS A N 1
ATOM 619 C CA . LYS A 1 74 ? -5.682 9.427 -7.639 1.00 77.69 74 LYS A CA 1
ATOM 620 C C . LYS A 1 74 ? -5.391 9.640 -6.156 1.00 77.69 74 LYS A C 1
ATOM 622 O O . LYS A 1 74 ? -5.884 8.859 -5.345 1.00 77.69 74 LYS A O 1
ATOM 627 N N . LEU A 1 75 ? -4.692 10.709 -5.771 1.00 78.75 75 LEU A N 1
ATOM 628 C CA . LEU A 1 75 ? -4.381 11.017 -4.371 1.00 78.75 75 LEU A CA 1
ATOM 629 C C . LEU A 1 75 ? -5.640 11.153 -3.501 1.00 78.75 75 LEU A C 1
ATOM 631 O O . LEU A 1 75 ? -5.616 10.811 -2.320 1.00 78.75 75 LEU A O 1
ATOM 635 N N . ALA A 1 76 ? -6.761 11.586 -4.087 1.00 78.50 76 ALA A N 1
ATOM 636 C CA . ALA A 1 76 ? -8.058 11.641 -3.412 1.00 78.50 76 ALA A CA 1
ATOM 637 C C . ALA A 1 76 ? -8.554 10.263 -2.925 1.00 78.50 76 ALA A C 1
ATOM 639 O O . ALA A 1 76 ? -9.356 10.191 -1.997 1.00 78.50 76 ALA A O 1
ATOM 640 N N . ARG A 1 77 ? -8.061 9.165 -3.517 1.00 80.88 77 ARG A N 1
ATOM 641 C CA . ARG A 1 77 ? -8.373 7.785 -3.111 1.00 80.88 77 ARG A CA 1
ATOM 642 C C . ARG A 1 77 ? -7.544 7.317 -1.912 1.00 80.88 77 ARG A C 1
ATOM 644 O O . ARG A 1 77 ? -7.782 6.219 -1.412 1.00 80.88 77 ARG A O 1
ATOM 651 N N . TYR A 1 78 ? -6.584 8.118 -1.444 1.00 80.56 78 TYR A N 1
ATOM 652 C CA . TYR A 1 78 ? -5.747 7.755 -0.308 1.00 80.56 78 TYR A CA 1
ATOM 653 C C . TYR A 1 78 ? -6.568 7.703 0.993 1.00 80.56 78 TYR A C 1
ATOM 655 O O . TYR A 1 78 ? -7.189 8.705 1.367 1.00 80.56 78 TYR A O 1
ATOM 663 N N . PRO A 1 79 ? -6.561 6.579 1.735 1.00 77.81 79 PRO A N 1
ATOM 664 C CA . PRO A 1 79 ? -7.321 6.469 2.973 1.00 77.81 79 PRO A CA 1
ATOM 665 C C . PRO A 1 79 ? -6.809 7.458 4.027 1.00 77.81 79 PRO A C 1
ATOM 667 O O . PRO A 1 79 ? -5.691 7.333 4.528 1.00 77.81 79 PRO A O 1
ATOM 670 N N . SER A 1 80 ? -7.651 8.406 4.446 1.00 80.38 80 SER A N 1
ATOM 671 C CA . SER A 1 80 ? -7.289 9.423 5.450 1.00 80.38 80 SER A CA 1
ATOM 672 C C . SER A 1 80 ? -6.804 8.823 6.775 1.00 80.38 80 SER A C 1
ATOM 674 O O . SER A 1 80 ? -5.933 9.390 7.430 1.00 80.38 80 SER A O 1
ATOM 676 N N . ARG A 1 81 ? -7.298 7.634 7.142 1.00 78.25 81 ARG A N 1
ATOM 677 C CA . ARG A 1 81 ? -6.889 6.907 8.356 1.00 78.25 81 ARG A CA 1
ATOM 678 C C . ARG A 1 81 ? -5.417 6.492 8.350 1.00 78.25 81 ARG A C 1
ATOM 680 O O . ARG A 1 81 ? -4.826 6.399 9.418 1.00 78.25 81 ARG A O 1
ATOM 687 N N . LEU A 1 82 ? -4.812 6.274 7.181 1.00 78.19 82 LEU A N 1
ATOM 688 C CA . LEU A 1 82 ? -3.389 5.939 7.086 1.00 78.19 82 LEU A CA 1
ATOM 689 C C . LEU A 1 82 ? -2.495 7.152 7.382 1.00 78.19 82 LEU A C 1
ATOM 691 O O . LEU A 1 82 ? -1.414 6.979 7.941 1.00 78.19 82 LEU A O 1
ATOM 695 N N . ARG A 1 83 ? -2.978 8.382 7.130 1.00 77.56 83 ARG A N 1
ATOM 696 C CA . ARG A 1 83 ? -2.272 9.613 7.540 1.00 77.56 83 ARG A CA 1
ATOM 697 C C . ARG A 1 83 ? -2.092 9.693 9.053 1.00 77.56 83 ARG A C 1
ATOM 699 O O . ARG A 1 83 ? -1.054 10.153 9.509 1.00 77.56 83 ARG A O 1
ATOM 706 N N . LEU A 1 84 ? -3.069 9.211 9.825 1.00 77.62 84 LEU A N 1
ATOM 707 C CA . LEU A 1 84 ? -3.003 9.217 11.292 1.00 77.62 84 LEU A CA 1
ATOM 708 C C . LEU A 1 84 ? -1.895 8.308 11.844 1.00 77.62 84 LEU A C 1
ATOM 710 O O . LEU A 1 84 ? -1.431 8.529 12.955 1.00 77.62 84 LEU A O 1
ATOM 714 N N . ILE A 1 85 ? -1.464 7.307 11.070 1.00 81.75 85 ILE A N 1
ATOM 715 C CA . ILE A 1 85 ? -0.383 6.375 11.432 1.00 81.75 85 ILE A CA 1
ATOM 716 C C . ILE A 1 85 ? 0.967 6.857 10.859 1.00 81.75 85 ILE A C 1
ATOM 718 O O . ILE A 1 85 ? 1.980 6.180 10.979 1.00 81.75 85 ILE A O 1
ATOM 722 N N . GLY A 1 86 ? 1.007 8.037 10.231 1.00 79.06 86 GLY A N 1
ATOM 723 C CA . GLY A 1 86 ? 2.225 8.576 9.623 1.00 79.06 86 GLY A CA 1
ATOM 724 C C . GLY A 1 86 ? 2.636 7.872 8.326 1.00 79.06 86 GLY A C 1
ATOM 725 O O . GLY A 1 86 ? 3.771 8.027 7.889 1.00 79.06 86 GLY A O 1
ATOM 726 N N . GLN A 1 87 ? 1.743 7.102 7.691 1.00 81.81 87 GLN A N 1
ATOM 727 C CA . GLN A 1 87 ? 2.012 6.565 6.356 1.00 81.81 87 GLN A CA 1
ATOM 728 C C . GLN A 1 87 ? 1.910 7.684 5.317 1.00 81.81 87 GLN A C 1
ATOM 730 O O . GLN A 1 87 ? 0.903 8.400 5.234 1.00 81.81 87 GLN A O 1
ATOM 735 N N . GLU A 1 88 ? 2.935 7.777 4.479 1.00 82.25 88 GLU A N 1
ATOM 736 C CA . GLU A 1 88 ? 2.945 8.651 3.313 1.00 82.25 88 GLU A CA 1
ATOM 737 C C . GLU A 1 88 ? 2.236 7.993 2.116 1.00 82.25 88 GLU A C 1
ATOM 739 O O . GLU A 1 88 ? 2.319 6.769 1.929 1.00 82.25 88 GLU A O 1
ATOM 744 N N . PRO A 1 89 ? 1.536 8.786 1.284 1.00 82.88 89 PRO A N 1
ATOM 745 C CA . PRO A 1 89 ? 0.964 8.285 0.045 1.00 82.88 89 PRO A CA 1
ATOM 746 C C . PRO A 1 89 ? 2.075 7.890 -0.935 1.00 82.88 89 PRO A C 1
ATOM 748 O O . PRO A 1 89 ? 3.081 8.592 -1.093 1.00 82.88 89 PRO A O 1
ATOM 751 N N . VAL A 1 90 ? 1.872 6.757 -1.606 1.00 86.31 90 VAL A N 1
ATOM 752 C CA . VAL A 1 90 ? 2.783 6.249 -2.637 1.00 86.31 90 VAL A CA 1
ATOM 753 C C . VAL A 1 90 ? 2.245 6.671 -3.996 1.00 86.31 90 VAL A C 1
ATOM 755 O O . VAL A 1 90 ? 1.116 6.342 -4.341 1.00 86.31 90 VAL A O 1
ATOM 758 N N . MET A 1 91 ? 3.046 7.393 -4.773 1.00 82.94 91 MET A N 1
ATOM 759 C CA . MET A 1 91 ? 2.610 7.977 -6.045 1.00 82.94 91 MET A CA 1
ATOM 760 C C . MET A 1 91 ? 2.747 6.999 -7.195 1.00 82.94 91 MET A C 1
ATOM 762 O O . MET A 1 91 ? 1.827 6.823 -7.998 1.00 82.94 91 MET A O 1
ATOM 766 N N . THR A 1 92 ? 3.902 6.349 -7.254 1.00 84.81 92 THR A N 1
ATOM 767 C CA . THR A 1 92 ? 4.267 5.472 -8.357 1.00 84.81 92 THR A CA 1
ATOM 768 C C . THR A 1 92 ? 4.882 4.217 -7.796 1.00 84.81 92 THR A C 1
ATOM 770 O O . THR A 1 92 ? 5.725 4.285 -6.902 1.00 84.81 92 THR A O 1
ATOM 773 N N . ILE A 1 93 ? 4.494 3.075 -8.351 1.00 88.75 93 ILE A N 1
ATOM 774 C CA . ILE A 1 93 ? 5.132 1.800 -8.060 1.00 88.75 93 ILE A CA 1
ATOM 775 C C . ILE A 1 93 ? 5.611 1.216 -9.378 1.00 88.75 93 ILE A C 1
ATOM 777 O O . ILE A 1 93 ? 4.810 0.893 -10.245 1.00 88.75 93 ILE A O 1
ATOM 781 N N . ARG A 1 94 ? 6.925 1.099 -9.543 1.00 87.38 94 ARG A N 1
ATOM 782 C CA . ARG A 1 94 ? 7.558 0.424 -10.674 1.00 87.38 94 ARG A CA 1
ATOM 783 C C . ARG A 1 94 ? 7.824 -1.014 -10.281 1.00 87.38 94 ARG A C 1
ATOM 785 O O . ARG A 1 94 ? 8.636 -1.263 -9.394 1.00 87.38 94 ARG A O 1
ATOM 792 N N . VAL A 1 95 ? 7.164 -1.943 -10.953 1.00 87.12 95 VAL A N 1
ATOM 793 C CA . VAL A 1 95 ? 7.346 -3.378 -10.751 1.00 87.12 95 VAL A CA 1
ATOM 794 C C . VAL A 1 95 ? 8.189 -3.939 -11.896 1.00 87.12 95 VAL A C 1
ATOM 796 O O . VAL A 1 95 ? 8.049 -3.529 -13.053 1.00 87.12 95 VAL A O 1
ATOM 799 N N . GLY A 1 96 ? 9.099 -4.861 -11.573 1.00 80.38 96 GLY A N 1
ATOM 800 C CA . GLY A 1 96 ? 9.917 -5.548 -12.569 1.00 80.38 96 GLY A CA 1
ATOM 801 C C . GLY A 1 96 ? 9.081 -6.362 -13.567 1.00 80.38 96 GLY A C 1
ATOM 802 O O . GLY A 1 96 ? 7.935 -6.718 -13.308 1.00 80.38 96 GLY A O 1
ATOM 803 N N . HIS A 1 97 ? 9.684 -6.707 -14.709 1.00 69.81 97 HIS A N 1
ATOM 804 C CA . HIS A 1 97 ? 9.050 -7.389 -15.854 1.00 69.81 97 HIS A CA 1
ATOM 805 C C . HIS A 1 97 ? 8.471 -8.798 -15.589 1.00 69.81 97 HIS A C 1
ATOM 807 O O . HIS A 1 97 ? 8.016 -9.446 -16.526 1.00 69.81 97 HIS A O 1
ATOM 813 N N . ARG A 1 98 ? 8.512 -9.303 -14.351 1.00 77.88 98 ARG A N 1
ATOM 814 C CA . ARG A 1 98 ? 8.071 -10.662 -13.992 1.00 77.88 98 ARG A CA 1
ATOM 815 C C . ARG A 1 98 ? 6.751 -10.713 -13.220 1.00 77.88 98 ARG A C 1
ATOM 817 O O . ARG A 1 98 ? 6.321 -11.807 -12.881 1.00 77.88 98 ARG A O 1
ATOM 824 N N . ALA A 1 99 ? 6.127 -9.572 -12.939 1.00 84.62 99 ALA A N 1
ATOM 825 C CA . ALA A 1 99 ? 4.873 -9.547 -12.196 1.00 84.62 99 ALA A CA 1
ATOM 826 C C . ALA A 1 99 ? 3.696 -10.038 -13.045 1.00 84.62 99 ALA A C 1
ATOM 828 O O . ALA A 1 99 ? 3.513 -9.628 -14.192 1.00 84.62 99 ALA A O 1
ATOM 829 N N . THR A 1 100 ? 2.884 -10.903 -12.453 1.00 88.81 100 THR A N 1
ATOM 830 C CA . THR A 1 100 ? 1.628 -11.383 -13.032 1.00 88.81 100 THR A CA 1
ATOM 831 C C . THR A 1 100 ? 0.533 -10.320 -12.925 1.00 88.81 100 THR A C 1
ATOM 833 O O . THR A 1 100 ? 0.564 -9.459 -12.045 1.00 88.81 100 THR A O 1
ATOM 836 N N . LEU A 1 101 ? -0.479 -10.387 -13.796 1.00 86.44 101 LEU A N 1
ATOM 837 C CA . LEU A 1 101 ? -1.617 -9.459 -13.751 1.00 86.44 101 LEU A CA 1
ATOM 838 C C . LEU A 1 101 ? -2.339 -9.502 -12.393 1.00 86.44 101 LEU A C 1
ATOM 840 O O . LEU A 1 101 ? -2.739 -8.465 -11.870 1.00 86.44 101 LEU A O 1
ATOM 844 N N . ASP A 1 102 ? -2.444 -10.687 -11.791 1.00 90.31 102 ASP A N 1
ATOM 845 C CA . ASP A 1 102 ? -3.045 -10.871 -10.469 1.00 90.31 102 ASP A CA 1
ATOM 846 C C . ASP A 1 102 ? -2.257 -10.154 -9.369 1.00 90.31 102 ASP A C 1
ATOM 848 O O . ASP A 1 102 ? -2.848 -9.526 -8.489 1.00 90.31 102 ASP A O 1
ATOM 852 N N . GLU A 1 103 ? -0.924 -10.196 -9.419 1.00 90.94 103 GLU A N 1
ATOM 853 C CA . GLU A 1 103 ? -0.070 -9.450 -8.492 1.00 90.94 103 GLU A CA 1
ATOM 854 C C . GLU A 1 103 ? -0.215 -7.943 -8.690 1.00 90.94 103 GLU A C 1
ATOM 856 O O . GLU A 1 103 ? -0.344 -7.216 -7.707 1.00 90.94 103 GLU A O 1
ATOM 861 N N . LEU A 1 104 ? -0.271 -7.472 -9.939 1.00 89.50 104 LEU A N 1
ATOM 862 C CA . LEU A 1 104 ? -0.490 -6.056 -10.242 1.00 89.50 104 LEU A CA 1
ATOM 863 C C . LEU A 1 104 ? -1.865 -5.580 -9.740 1.00 89.50 104 LEU A C 1
ATOM 865 O O . LEU A 1 104 ? -1.964 -4.506 -9.145 1.00 89.50 104 LEU A O 1
ATOM 869 N N . ASN A 1 105 ? -2.913 -6.393 -9.901 1.00 90.56 105 ASN A N 1
ATOM 870 C CA . ASN A 1 105 ? -4.254 -6.107 -9.384 1.00 90.56 105 ASN A CA 1
ATOM 871 C C . ASN A 1 105 ? -4.279 -6.058 -7.851 1.00 90.56 105 ASN A C 1
ATOM 873 O O . ASN A 1 105 ? -4.860 -5.142 -7.261 1.00 90.56 105 ASN A O 1
ATOM 877 N N . ARG A 1 106 ? -3.610 -7.008 -7.185 1.00 91.19 106 ARG A N 1
ATOM 878 C CA . ARG A 1 106 ? -3.469 -7.000 -5.720 1.00 91.19 106 ARG A CA 1
ATOM 879 C C . ARG A 1 106 ? -2.709 -5.766 -5.250 1.00 91.19 106 ARG A C 1
ATOM 881 O O . ARG A 1 106 ? -3.166 -5.094 -4.328 1.00 91.19 106 ARG A O 1
ATOM 888 N N . LEU A 1 107 ? -1.617 -5.414 -5.917 1.00 91.25 107 LEU A N 1
ATOM 889 C CA . LEU A 1 107 ? -0.840 -4.218 -5.613 1.00 91.25 107 LEU A CA 1
ATOM 890 C C . LEU A 1 107 ? -1.697 -2.948 -5.748 1.00 91.25 107 LEU A C 1
ATOM 892 O O . LEU A 1 107 ? -1.713 -2.118 -4.842 1.00 91.25 107 LEU A O 1
ATOM 896 N N . GLN A 1 108 ? -2.487 -2.837 -6.819 1.00 90.56 108 GLN A N 1
ATOM 897 C CA . GLN A 1 108 ? -3.400 -1.711 -7.031 1.00 90.56 108 GLN A CA 1
ATOM 898 C C . GLN A 1 108 ? -4.500 -1.627 -5.960 1.00 90.56 108 GLN A C 1
ATOM 900 O O . GLN A 1 108 ? -4.896 -0.520 -5.596 1.00 90.56 108 GLN A O 1
ATOM 905 N N . SER A 1 109 ? -4.975 -2.759 -5.425 1.00 89.88 109 SER A N 1
ATOM 906 C CA . SER A 1 109 ? -5.956 -2.768 -4.325 1.00 89.88 109 SER A CA 1
ATOM 907 C C . SER A 1 109 ? -5.384 -2.267 -2.993 1.00 89.88 109 SER A C 1
ATOM 909 O O . SER A 1 109 ? -6.091 -1.620 -2.222 1.00 89.88 109 SER A O 1
ATOM 911 N N . VAL A 1 110 ? -4.095 -2.518 -2.737 1.00 91.56 110 VAL A N 1
ATOM 912 C CA . VAL A 1 110 ? -3.394 -2.099 -1.508 1.00 91.56 110 VAL A CA 1
ATOM 913 C C . VAL A 1 110 ? -2.930 -0.637 -1.593 1.00 91.56 110 VAL A C 1
ATOM 915 O O . VAL A 1 110 ? -2.890 0.073 -0.577 1.00 91.56 110 VAL A O 1
ATOM 918 N N . PHE A 1 111 ? -2.625 -0.179 -2.811 1.00 90.75 111 PHE A N 1
ATOM 919 C CA . PHE A 1 111 ? -2.208 1.185 -3.139 1.00 90.75 111 PHE A CA 1
ATOM 920 C C . PHE A 1 111 ? -3.140 1.830 -4.184 1.00 90.75 111 PHE A C 1
ATOM 922 O O . PHE A 1 111 ? -2.707 2.117 -5.308 1.00 90.75 111 PHE A O 1
ATOM 929 N N . PRO A 1 112 ? -4.420 2.076 -3.844 1.00 87.88 112 PRO A N 1
ATOM 930 C CA . PRO A 1 112 ? -5.403 2.658 -4.765 1.00 87.88 112 PRO A CA 1
ATOM 931 C C . PRO A 1 112 ? -5.042 4.075 -5.233 1.00 87.88 112 PRO A C 1
ATOM 933 O O . PRO A 1 112 ? -5.511 4.521 -6.282 1.00 87.88 112 PRO A O 1
ATOM 936 N N . GLU A 1 113 ? -4.219 4.782 -4.460 1.00 86.31 113 GLU A N 1
ATOM 937 C CA . GLU A 1 113 ? -3.702 6.109 -4.778 1.00 86.31 113 GLU A CA 1
ATOM 938 C C . GLU A 1 113 ? -2.521 6.085 -5.757 1.00 86.31 113 GLU A C 1
ATOM 940 O O . GLU A 1 113 ? -2.223 7.098 -6.383 1.00 86.31 113 GLU A O 1
ATOM 945 N N . SER A 1 114 ? -1.860 4.934 -5.903 1.00 87.75 114 SER A N 1
ATOM 946 C CA . SER A 1 114 ? -0.633 4.822 -6.683 1.00 87.75 114 SER A CA 1
ATOM 947 C C . SER A 1 114 ? -0.895 4.466 -8.144 1.00 87.75 114 SER A C 1
ATOM 949 O O . SER A 1 114 ? -1.908 3.852 -8.508 1.00 87.75 114 SER A O 1
ATOM 951 N N . LEU A 1 115 ? 0.061 4.836 -8.989 1.00 86.75 115 LEU A N 1
ATOM 952 C CA . LEU A 1 115 ? 0.144 4.410 -10.373 1.00 86.75 115 LEU A CA 1
ATOM 953 C C . LEU A 1 115 ? 1.140 3.251 -10.487 1.00 86.75 115 LEU A C 1
ATOM 955 O O . LEU A 1 115 ? 2.339 3.420 -10.258 1.00 86.75 115 LEU A O 1
ATOM 959 N N . VAL A 1 116 ? 0.631 2.069 -10.835 1.00 88.38 116 VAL A N 1
ATOM 960 C CA . VAL A 1 116 ? 1.439 0.857 -10.989 1.00 88.38 116 VAL A CA 1
ATOM 961 C C . VAL A 1 116 ? 1.979 0.781 -12.417 1.00 88.38 116 VAL A C 1
ATOM 963 O O . VAL A 1 116 ? 1.222 0.619 -13.373 1.00 88.38 116 VAL A O 1
ATOM 966 N N . LEU A 1 117 ? 3.296 0.906 -12.553 1.00 85.62 117 LEU A N 1
ATOM 967 C CA . LEU A 1 117 ? 4.055 0.791 -13.793 1.00 85.62 117 LEU A CA 1
ATOM 968 C C . LEU A 1 117 ? 4.663 -0.607 -13.901 1.00 85.62 117 LEU A C 1
ATOM 970 O O . LEU A 1 117 ? 5.355 -1.054 -12.984 1.00 85.62 117 LEU A O 1
ATOM 974 N N . CYS A 1 118 ? 4.482 -1.258 -15.046 1.00 84.31 118 CYS A N 1
ATOM 975 C CA . CYS A 1 118 ? 5.160 -2.503 -15.377 1.00 84.31 118 CYS A CA 1
ATOM 976 C C . CYS A 1 118 ? 6.015 -2.288 -16.633 1.00 84.31 118 CYS A C 1
ATOM 978 O O . CYS A 1 118 ? 5.536 -1.853 -17.680 1.00 84.31 118 CYS A O 1
ATOM 980 N N . GLY A 1 119 ? 7.313 -2.579 -16.541 1.00 75.06 119 GLY A N 1
ATOM 981 C CA . GLY A 1 119 ? 8.174 -2.606 -17.720 1.00 75.06 119 GLY A CA 1
ATOM 982 C C . GLY A 1 119 ? 8.463 -1.262 -18.408 1.00 75.06 119 GLY A C 1
ATOM 983 O O . GLY A 1 119 ? 8.605 -0.225 -17.763 1.00 75.06 119 GLY A O 1
ATOM 984 N N . ARG A 1 120 ? 8.613 -1.283 -19.744 1.00 65.81 120 ARG A N 1
ATOM 985 C CA . ARG A 1 120 ? 9.083 -0.158 -20.590 1.00 65.81 120 ARG A CA 1
ATOM 986 C C . ARG A 1 120 ? 7.985 0.869 -20.940 1.00 65.81 120 ARG A C 1
ATOM 988 O O . ARG A 1 120 ? 7.943 1.357 -22.069 1.00 65.81 120 ARG A O 1
ATOM 995 N N . GLY A 1 121 ? 7.121 1.217 -19.987 1.00 68.25 121 GLY A N 1
ATOM 996 C CA . GLY A 1 121 ? 6.096 2.259 -20.164 1.00 68.25 121 GLY A CA 1
ATOM 997 C C . GLY A 1 121 ? 4.663 1.749 -20.322 1.00 68.25 121 GLY A C 1
ATOM 998 O O . GLY A 1 121 ? 3.845 2.415 -20.958 1.00 68.25 121 GLY A O 1
ATOM 999 N N . GLU A 1 122 ? 4.359 0.583 -19.757 1.00 79.44 122 GLU A N 1
ATOM 1000 C CA . GLU A 1 122 ? 2.984 0.127 -19.562 1.00 79.44 122 GLU A CA 1
ATOM 1001 C C . GLU A 1 122 ? 2.568 0.374 -18.111 1.00 79.44 122 GLU A C 1
ATOM 1003 O O . GLU A 1 122 ? 3.393 0.346 -17.191 1.00 79.44 122 GLU A O 1
ATOM 1008 N N . PHE A 1 123 ? 1.287 0.650 -17.901 1.00 79.62 123 PHE A N 1
ATOM 1009 C CA . PHE A 1 123 ? 0.732 0.873 -16.574 1.00 79.62 123 PHE A CA 1
ATOM 1010 C C . PHE A 1 123 ? -0.619 0.188 -16.430 1.00 79.62 123 PHE A C 1
ATOM 1012 O O . PHE A 1 123 ? -1.353 0.034 -17.405 1.00 79.62 123 PHE A O 1
ATOM 1019 N N . LEU A 1 124 ? -0.940 -0.225 -15.207 1.00 79.62 124 LEU A N 1
ATOM 1020 C CA . LEU A 1 124 ? -2.233 -0.822 -14.907 1.00 79.62 124 LEU A CA 1
ATOM 1021 C C . LEU A 1 124 ? -3.264 0.291 -14.667 1.00 79.62 124 LEU A C 1
ATOM 1023 O O . LEU A 1 124 ? -3.100 1.136 -13.779 1.00 79.62 124 LEU A O 1
ATOM 1027 N N . GLN A 1 125 ? -4.345 0.280 -15.443 1.00 81.38 125 GLN A N 1
ATOM 1028 C CA . GLN A 1 125 ? -5.496 1.160 -15.270 1.00 81.38 125 GLN A CA 1
ATOM 1029 C C . GLN A 1 125 ? -6.776 0.329 -15.303 1.00 81.38 125 GLN A C 1
ATOM 1031 O O . GLN A 1 125 ? -7.050 -0.355 -16.281 1.00 81.38 125 GLN A O 1
ATOM 1036 N N . ASP A 1 126 ? -7.541 0.375 -14.211 1.00 80.81 126 ASP A N 1
ATOM 1037 C CA . ASP A 1 126 ? -8.842 -0.296 -14.082 1.00 80.81 126 ASP A CA 1
ATOM 1038 C C . ASP A 1 126 ? -8.811 -1.797 -14.455 1.00 80.81 126 ASP A C 1
ATOM 1040 O O . ASP A 1 126 ? -9.744 -2.335 -15.042 1.00 80.81 126 ASP A O 1
ATOM 1044 N N . GLY A 1 127 ? -7.714 -2.481 -14.106 1.00 77.62 127 GLY A N 1
ATOM 1045 C CA . GLY A 1 127 ? -7.514 -3.912 -14.369 1.00 77.62 127 GLY A CA 1
ATOM 1046 C C . GLY A 1 127 ? -6.989 -4.250 -15.768 1.00 77.62 127 GLY A C 1
ATOM 1047 O O . GLY A 1 127 ? -6.744 -5.421 -16.052 1.00 77.62 127 GLY A O 1
ATOM 1048 N N . ALA A 1 128 ? -6.768 -3.252 -16.628 1.00 80.06 128 ALA A N 1
ATOM 1049 C CA . ALA A 1 128 ? -6.190 -3.419 -17.956 1.00 80.06 128 ALA A CA 1
ATOM 1050 C C . ALA A 1 128 ? -4.783 -2.807 -18.044 1.00 80.06 128 ALA A C 1
ATOM 1052 O O . ALA A 1 128 ? -4.498 -1.757 -17.464 1.00 80.06 128 ALA A O 1
ATOM 1053 N N . MET A 1 129 ? -3.897 -3.463 -18.795 1.00 81.19 129 MET A N 1
ATOM 1054 C CA . MET A 1 129 ? -2.581 -2.920 -19.133 1.00 81.19 129 MET A CA 1
ATOM 1055 C C . MET A 1 129 ? -2.724 -1.886 -20.251 1.00 81.19 129 MET A C 1
ATOM 1057 O O . MET A 1 129 ? -3.212 -2.197 -21.336 1.00 81.19 129 MET A O 1
ATOM 1061 N N . VAL A 1 130 ? -2.285 -0.656 -19.993 1.00 80.81 130 VAL A N 1
ATOM 1062 C CA . VAL A 1 130 ? -2.334 0.458 -20.944 1.00 80.81 130 VAL A CA 1
ATOM 1063 C C . VAL A 1 130 ? -0.912 0.855 -21.327 1.00 80.81 130 VAL A C 1
ATOM 1065 O O . VAL A 1 130 ? -0.071 1.126 -20.469 1.00 80.81 130 VAL A O 1
ATOM 1068 N N . SER A 1 131 ? -0.634 0.907 -22.631 1.00 79.44 131 SER A N 1
ATOM 1069 C CA . SER A 1 131 ? 0.653 1.369 -23.159 1.00 79.44 131 SER A CA 1
ATOM 1070 C C . SER A 1 131 ? 0.645 2.881 -23.371 1.00 79.44 131 SER A C 1
ATOM 1072 O O . SER A 1 131 ? -0.251 3.430 -24.012 1.00 79.44 131 SER A O 1
ATOM 1074 N N . LEU A 1 132 ? 1.678 3.575 -22.888 1.00 65.81 132 LEU A N 1
ATOM 1075 C CA . LEU A 1 132 ? 1.801 5.031 -23.035 1.00 65.81 132 LEU A CA 1
ATOM 1076 C C . LEU A 1 132 ? 2.318 5.507 -24.395 1.00 65.81 132 LEU A C 1
ATOM 1078 O O . LEU A 1 132 ? 2.385 6.716 -24.616 1.00 65.81 132 LEU A O 1
ATOM 1082 N N . ARG A 1 133 ? 2.652 4.602 -25.323 1.00 63.50 133 ARG A N 1
ATOM 1083 C CA . ARG A 1 133 ? 3.191 4.976 -26.644 1.00 63.50 133 ARG A CA 1
ATOM 1084 C C . ARG A 1 133 ? 2.205 5.722 -27.557 1.00 63.50 133 ARG A C 1
ATOM 1086 O O . ARG A 1 133 ? 2.642 6.263 -28.562 1.00 63.50 133 ARG A O 1
ATOM 1093 N N . ALA A 1 134 ? 0.915 5.794 -27.226 1.00 53.03 134 ALA A N 1
ATOM 1094 C CA . ALA A 1 134 ? -0.128 6.240 -28.157 1.00 53.03 134 ALA A CA 1
ATOM 1095 C C . ALA A 1 134 ? -0.564 7.722 -28.056 1.00 53.03 134 ALA A C 1
ATOM 1097 O O . ALA A 1 134 ? -1.573 8.082 -28.649 1.00 53.03 134 ALA A O 1
ATOM 1098 N N . SER A 1 135 ? 0.129 8.600 -27.316 1.00 50.25 135 SER A N 1
ATOM 1099 C CA . SER A 1 135 ? -0.321 10.007 -27.160 1.00 50.25 135 SER A CA 1
ATOM 1100 C C . SER A 1 135 ? 0.759 11.066 -27.400 1.00 50.25 135 SER A C 1
ATOM 1102 O O . SER A 1 135 ? 0.716 12.123 -26.778 1.00 50.25 135 SER A O 1
ATOM 1104 N N . GLY A 1 136 ? 1.743 10.776 -28.252 1.00 48.69 136 GLY A N 1
ATOM 1105 C CA . GLY A 1 136 ? 2.602 11.807 -28.839 1.00 48.69 136 GLY A CA 1
ATOM 1106 C C . GLY A 1 136 ? 1.992 12.270 -30.159 1.00 48.69 136 GLY A C 1
ATOM 1107 O O . GLY A 1 136 ? 2.313 11.695 -31.195 1.00 48.69 136 GLY A O 1
ATOM 1108 N N . GLY A 1 137 ? 1.075 13.232 -30.086 1.00 37.88 137 GLY A N 1
ATOM 1109 C CA . GLY A 1 137 ? 0.547 14.003 -31.212 1.00 37.88 137 GLY A CA 1
ATOM 1110 C C . GLY A 1 137 ? 0.767 15.479 -30.937 1.00 37.88 137 GLY A C 1
ATOM 1111 O O . GLY A 1 137 ? 0.649 15.848 -29.746 1.00 37.88 137 GLY A O 1
#

Secondary structure (DSSP, 8-state):
----TTHHHHHHHHHHHHHHHHHHHHHHHHHHHHHHHHHHHHHHHTT-EEEES--TTSS-TTS-HHHHHHHHHHHTTS-HHHHTTTPPPEEEEEE-TT--HHHHHHHHHH-TTSEEEETTTEEEETTEEEEGGG---

Foldseek 3Di:
DDPDPPVVVVVVVVVVVVVVVVCVVVVVLVVLVVVLVVLQVVQVVQVKDWDFPPDPPPDDPPDDPVLVVVLVVQQVVDPPVNVVVVDTQIAEIEHEQPDDLVSLVVNCVSRVSYWYHYPPAWTDDPSDIDHPPPPPD

Sequence (137 aa):
MTPKRRWFRFSLRTLLFAVAVVACLVAFPVSWHFQREQWKRWVTDHGGRWDTFAAPDGPSRCMPQKYYDISQSKLARYPSRLRL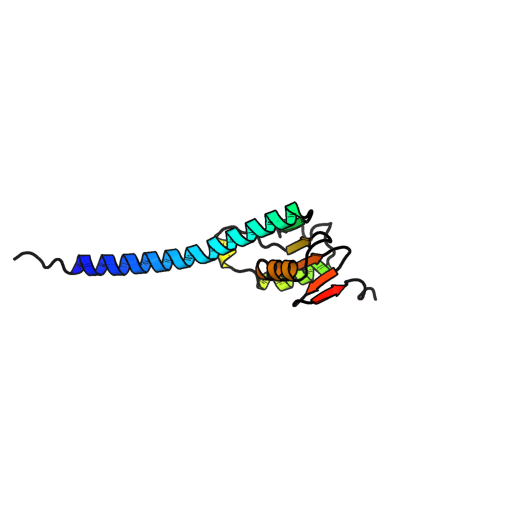IGQEPVMTIRVGHRATLDELNRLQSVFPESLVLCGRGEFLQDGAMVSLRASGG

pLDDT: mean 78.25, std 12.77, range [37.88, 92.88]